Protein AF-A0A1B8U299-F1 (afdb_monomer)

Radius of gyration: 25.45 Å; Cα contacts (8 Å, |Δi|>4): 49; chains: 1; bounding box: 62×22×62 Å

Foldseek 3Di:
DDDPPDDPVNVVVVVVVVVVVVPPPQDWDWDWDWDAAPVQVVPPDDRTDTDIDIDRPPPDDPDPDDDD

Secondary structure (DSSP, 8-state):
-------HHHHHHHHHHHHHT------EEEEE-PEE-TTTGGGTS-SEE--EEEEETT-PPPPSS---

Structure (mmCIF, N/CA/C/O backbone):
data_AF-A0A1B8U299-F1
#
_entry.id   AF-A0A1B8U299-F1
#
loop_
_atom_site.group_PDB
_atom_site.id
_atom_site.type_symbol
_atom_site.label_atom_id
_atom_site.label_alt_id
_atom_site.label_comp_id
_atom_site.label_asym_id
_atom_site.label_entity_id
_atom_site.label_seq_id
_atom_site.pdbx_PDB_ins_code
_atom_site.Cartn_x
_atom_site.Cartn_y
_atom_site.Cartn_z
_atom_site.occupancy
_atom_site.B_iso_or_equiv
_atom_site.auth_seq_id
_atom_site.auth_comp_id
_atom_site.auth_asym_id
_atom_site.auth_atom_id
_atom_site.pdbx_PDB_model_num
ATOM 1 N N . MET A 1 1 ? -38.349 19.793 37.321 1.00 43.31 1 MET A N 1
ATOM 2 C CA . MET A 1 1 ? -37.373 19.243 36.356 1.00 43.31 1 MET A CA 1
ATOM 3 C C . MET A 1 1 ? -36.679 18.056 37.021 1.00 43.31 1 MET A C 1
ATOM 5 O O . MET A 1 1 ? -35.980 18.264 38.002 1.00 43.31 1 MET A O 1
ATOM 9 N N . LYS A 1 2 ? -36.975 16.811 36.621 1.00 46.31 2 LYS A N 1
ATOM 10 C CA . LYS A 1 2 ? -36.336 15.616 37.206 1.00 46.31 2 LYS A CA 1
ATOM 11 C C . LYS A 1 2 ? -35.049 15.355 36.428 1.00 46.31 2 LYS A C 1
ATOM 13 O O . LYS A 1 2 ? -35.112 14.930 35.283 1.00 46.31 2 LYS A O 1
ATOM 18 N N . ILE A 1 3 ? -33.905 15.667 37.028 1.00 58.25 3 ILE A N 1
ATOM 19 C CA . ILE A 1 3 ? -32.598 15.349 36.450 1.00 58.25 3 ILE A CA 1
ATOM 20 C C . ILE A 1 3 ? -32.430 13.836 36.602 1.00 58.25 3 ILE A C 1
ATOM 22 O O . ILE A 1 3 ? -32.350 13.328 37.723 1.00 58.25 3 ILE A O 1
ATOM 26 N N . ALA A 1 4 ? -32.482 13.106 35.489 1.00 64.06 4 ALA A N 1
ATOM 27 C CA . ALA A 1 4 ? -32.226 11.675 35.486 1.00 64.06 4 ALA A CA 1
ATOM 28 C C . ALA A 1 4 ? -30.807 11.438 36.024 1.00 64.06 4 ALA A C 1
ATOM 30 O O . ALA A 1 4 ? -29.841 12.002 35.511 1.00 64.06 4 ALA A O 1
ATOM 31 N N . LYS A 1 5 ? -30.679 10.641 37.090 1.00 67.62 5 LYS A N 1
ATOM 32 C CA . LYS A 1 5 ? -29.374 10.229 37.610 1.00 67.62 5 LYS A CA 1
ATOM 33 C C . LYS A 1 5 ? -28.769 9.247 36.613 1.00 67.62 5 LYS A C 1
ATOM 35 O O . LYS A 1 5 ? -29.129 8.074 36.610 1.00 67.62 5 LYS A O 1
ATOM 40 N N . ILE A 1 6 ? -27.896 9.741 35.743 1.00 68.31 6 ILE A N 1
ATOM 41 C CA . ILE A 1 6 ? -27.120 8.893 34.841 1.00 68.31 6 ILE A CA 1
ATOM 42 C C . ILE A 1 6 ? -26.130 8.113 35.706 1.00 68.31 6 ILE A C 1
ATOM 44 O O . ILE A 1 6 ? -25.328 8.700 36.432 1.00 68.31 6 ILE A O 1
ATOM 48 N N . SER A 1 7 ? -26.224 6.784 35.668 1.00 80.00 7 SER A N 1
ATOM 49 C CA . SER A 1 7 ? -25.288 5.918 36.380 1.00 80.00 7 SER A CA 1
ATOM 50 C C . SER A 1 7 ? -23.909 6.006 35.728 1.00 80.00 7 SER A C 1
ATOM 52 O O . SER A 1 7 ? -23.798 6.060 34.501 1.00 80.00 7 SER A O 1
ATOM 54 N N . ILE A 1 8 ? -22.850 5.965 36.535 1.00 81.81 8 ILE A N 1
ATOM 55 C CA . ILE A 1 8 ? -21.457 5.955 36.062 1.00 81.81 8 ILE A CA 1
ATOM 56 C C . ILE A 1 8 ? -21.219 4.786 35.090 1.00 81.81 8 ILE A C 1
ATOM 58 O O . ILE A 1 8 ? -20.531 4.949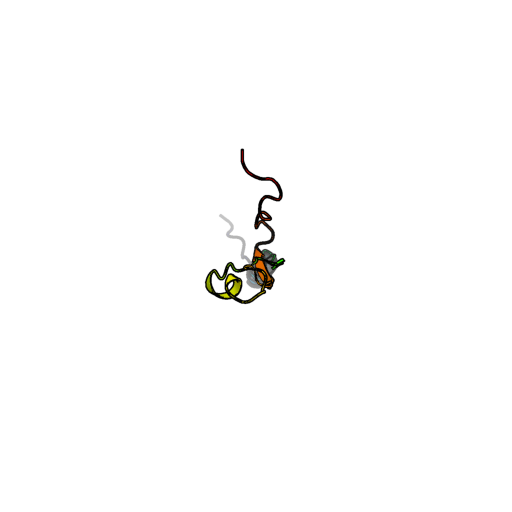 34.087 1.00 81.81 8 ILE A O 1
ATOM 62 N N . THR A 1 9 ? -21.866 3.639 35.314 1.00 79.81 9 THR A N 1
ATOM 63 C CA . THR A 1 9 ? -21.819 2.484 34.401 1.00 79.81 9 THR A CA 1
ATOM 64 C C . THR A 1 9 ? -22.328 2.800 32.997 1.00 79.81 9 THR A C 1
ATOM 66 O O . THR A 1 9 ? -21.743 2.338 32.025 1.00 79.81 9 THR A O 1
ATOM 69 N N . THR A 1 10 ? -23.369 3.626 32.867 1.00 82.94 10 THR A N 1
ATOM 70 C CA . THR A 1 10 ? -23.877 4.079 31.560 1.00 82.94 10 THR A CA 1
ATOM 71 C C . THR A 1 10 ? -22.873 4.970 30.832 1.00 82.94 10 THR A C 1
ATOM 73 O O . THR A 1 10 ? -22.741 4.860 29.620 1.00 82.94 10 THR A O 1
ATOM 76 N N . ILE A 1 11 ? -22.138 5.817 31.561 1.00 84.88 11 ILE A N 1
ATOM 77 C CA . ILE A 1 11 ? -21.096 6.685 30.986 1.00 84.88 11 ILE A CA 1
ATOM 78 C C . ILE A 1 11 ? -19.912 5.841 30.503 1.00 84.88 11 ILE A C 1
ATOM 80 O O . ILE A 1 11 ? -19.437 6.033 29.389 1.00 84.88 11 ILE 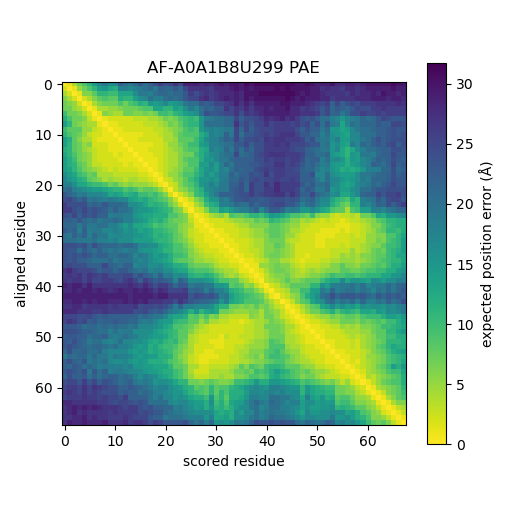A O 1
ATOM 84 N N . ILE A 1 12 ? -19.478 4.870 31.311 1.00 85.56 12 ILE A N 1
ATOM 85 C CA . ILE A 1 12 ? -18.396 3.942 30.949 1.00 85.56 12 ILE A CA 1
ATOM 86 C C . ILE A 1 12 ? -18.775 3.119 29.711 1.00 85.56 12 ILE A C 1
ATOM 88 O O . ILE A 1 12 ? -17.962 2.974 28.801 1.00 85.56 12 ILE A O 1
ATOM 92 N N . LEU A 1 13 ? -20.015 2.624 29.645 1.00 86.56 13 LEU A N 1
ATOM 93 C CA . LEU A 1 13 ? -20.506 1.861 28.497 1.00 86.56 13 LEU A CA 1
ATOM 94 C C . LEU A 1 13 ? -20.526 2.705 27.213 1.00 86.56 13 LEU A C 1
ATOM 96 O O . LEU A 1 13 ? -20.100 2.232 26.165 1.00 86.56 13 LEU A O 1
ATOM 100 N N . LEU A 1 14 ? -20.972 3.961 27.301 1.00 84.62 14 LEU A N 1
ATOM 101 C CA . LEU A 1 14 ? -20.955 4.902 26.177 1.00 84.62 14 LEU A CA 1
ATOM 102 C C . LEU A 1 14 ? -19.533 5.179 25.679 1.00 84.62 14 LEU A C 1
ATOM 104 O O . LEU A 1 14 ? -19.294 5.143 24.476 1.00 84.62 14 LEU A O 1
ATOM 108 N N . MET A 1 15 ? -18.586 5.395 26.593 1.00 81.56 15 MET A N 1
ATOM 109 C CA . MET A 1 15 ? -17.177 5.607 26.247 1.00 81.56 15 MET A CA 1
ATOM 110 C C . MET A 1 15 ? -16.584 4.382 25.540 1.00 81.56 15 MET A C 1
ATOM 112 O O . MET A 1 15 ? -15.921 4.535 24.520 1.00 81.56 15 MET A O 1
ATOM 116 N N . ALA A 1 16 ? -16.884 3.168 26.016 1.00 80.25 16 ALA A N 1
ATOM 117 C CA . ALA A 1 16 ? -16.418 1.933 25.385 1.00 80.25 16 ALA A CA 1
ATOM 118 C C . ALA A 1 16 ? -16.971 1.748 23.959 1.00 80.25 16 ALA A C 1
ATOM 120 O O . ALA A 1 16 ? -16.229 1.361 23.061 1.00 80.25 16 ALA A O 1
ATOM 121 N N . ILE A 1 17 ? -18.251 2.064 23.728 1.00 79.50 17 ILE A N 1
ATOM 122 C CA . ILE A 1 17 ? -18.864 1.994 22.391 1.00 79.50 17 ILE A CA 1
ATOM 123 C C . ILE A 1 17 ? -18.210 3.000 21.434 1.00 79.50 17 ILE A C 1
ATOM 125 O O . ILE A 1 17 ? -17.950 2.664 20.281 1.00 79.50 17 ILE A O 1
ATOM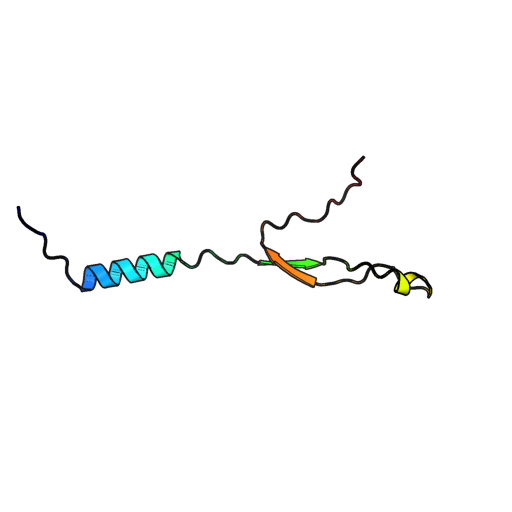 129 N N . ILE A 1 18 ? -17.909 4.214 21.900 1.00 76.62 18 ILE A N 1
ATOM 130 C CA . ILE A 1 18 ? -17.231 5.233 21.084 1.00 76.62 18 ILE A CA 1
ATOM 131 C C . ILE A 1 18 ? -15.810 4.775 20.729 1.00 76.62 18 ILE A C 1
ATOM 133 O O . ILE A 1 18 ? -15.412 4.876 19.573 1.00 76.62 18 ILE A O 1
ATOM 137 N N . SER A 1 19 ? -15.068 4.201 21.682 1.00 68.12 19 SER A N 1
ATOM 138 C CA . SER A 1 19 ? -13.718 3.679 21.428 1.00 68.12 19 SER A CA 1
ATOM 139 C C . SER A 1 19 ? -13.695 2.514 20.434 1.00 68.12 19 SER A C 1
ATOM 141 O O . SER A 1 19 ? -12.749 2.408 19.664 1.00 68.12 19 SER A O 1
ATOM 143 N N . LEU A 1 20 ? -14.728 1.666 20.406 1.00 65.19 20 LEU A N 1
ATOM 144 C CA . LEU A 1 20 ? -14.823 0.561 19.442 1.00 65.19 20 LEU A CA 1
ATOM 145 C C . LEU A 1 20 ? -15.109 1.030 18.008 1.00 65.19 20 LEU A C 1
ATOM 147 O O . LEU A 1 20 ? -14.728 0.343 17.070 1.00 65.19 20 LEU A O 1
ATOM 151 N N . ASN A 1 21 ? -15.750 2.190 17.833 1.00 60.75 21 ASN A N 1
ATOM 152 C CA . ASN A 1 21 ? -15.995 2.788 16.514 1.00 60.75 21 ASN A CA 1
ATOM 153 C C . ASN A 1 21 ? -14.868 3.739 16.067 1.00 60.75 21 ASN A C 1
ATOM 155 O O . ASN A 1 21 ? -14.931 4.274 14.970 1.00 60.75 21 ASN A O 1
ATOM 159 N N . SER A 1 22 ? -13.859 3.973 16.916 1.00 58.00 22 SER A N 1
ATOM 160 C CA . SER A 1 22 ? -12.695 4.818 16.608 1.00 58.00 22 SER A CA 1
ATOM 161 C C . SER A 1 22 ? -11.593 4.069 15.855 1.00 58.00 22 SER A C 1
ATOM 163 O O . SER A 1 22 ? -10.644 4.704 15.403 1.00 58.00 22 SER A O 1
ATOM 165 N N . CYS A 1 23 ? -11.692 2.745 15.728 1.00 56.91 23 CYS A N 1
ATOM 166 C CA . CYS A 1 23 ? -10.953 2.016 14.708 1.00 56.91 23 CYS A CA 1
ATOM 167 C C . CYS A 1 23 ? -11.704 2.191 13.385 1.00 56.91 23 CYS A C 1
ATOM 169 O O . CYS A 1 23 ? -12.331 1.257 12.896 1.00 56.91 23 CYS A O 1
ATOM 171 N N . GLU A 1 24 ? -11.690 3.407 12.831 1.00 58.94 24 GLU A N 1
ATOM 172 C CA . GLU A 1 24 ? -11.717 3.511 11.375 1.00 58.94 24 GLU A CA 1
ATOM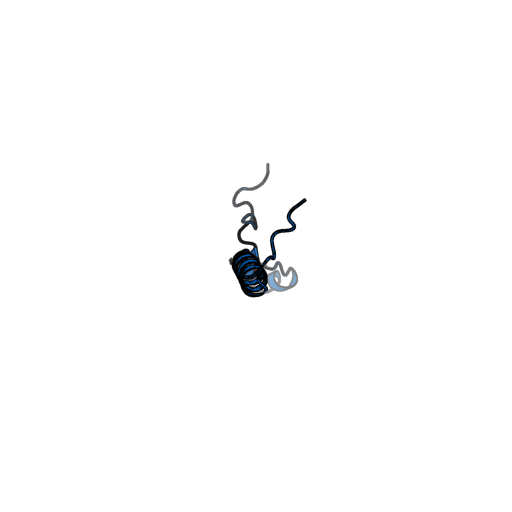 173 C C . GLU A 1 24 ? -10.489 2.728 10.926 1.00 58.94 24 GLU A C 1
ATOM 175 O O . GLU A 1 24 ? -9.373 3.054 11.327 1.00 58.94 24 GLU A O 1
ATOM 180 N N . ASP A 1 25 ? -10.716 1.602 10.251 1.00 59.44 25 ASP A N 1
ATOM 181 C CA . ASP A 1 25 ? -9.651 0.782 9.701 1.00 59.44 25 ASP A CA 1
ATOM 182 C C . ASP A 1 25 ? -8.728 1.719 8.918 1.00 59.44 25 ASP A C 1
ATOM 184 O O . ASP A 1 25 ? -9.137 2.252 7.883 1.00 59.44 25 ASP A O 1
ATOM 188 N N . ASP A 1 26 ? -7.506 1.938 9.419 1.00 66.38 26 ASP A N 1
ATOM 189 C CA . ASP A 1 26 ? -6.394 2.482 8.642 1.00 66.38 26 ASP A CA 1
ATOM 190 C C . ASP A 1 26 ? -6.138 1.467 7.521 1.00 66.38 26 ASP A C 1
ATOM 192 O O . ASP A 1 26 ? -5.258 0.607 7.596 1.00 66.38 26 ASP A O 1
ATOM 196 N N . CYS A 1 27 ? -7.016 1.478 6.518 1.00 78.44 27 CYS A N 1
ATOM 197 C CA . CYS A 1 27 ? -7.013 0.537 5.425 1.00 78.44 27 CYS A CA 1
ATOM 198 C C . CYS A 1 27 ? -5.813 0.914 4.579 1.00 78.44 27 CYS A C 1
ATOM 200 O O . CYS A 1 27 ? -5.835 1.897 3.830 1.00 78.44 27 CYS A O 1
ATOM 202 N N . THR A 1 28 ? -4.756 0.128 4.725 1.00 87.56 28 THR A N 1
ATOM 203 C CA . THR A 1 28 ? -3.591 0.187 3.864 1.00 87.56 28 THR A CA 1
ATOM 204 C C . THR A 1 28 ? -3.561 -1.033 2.957 1.00 87.56 28 THR A C 1
ATOM 206 O O . THR A 1 28 ? -4.031 -2.124 3.290 1.00 87.56 28 THR A O 1
ATOM 209 N N . LYS A 1 29 ? -3.017 -0.837 1.761 1.00 85.75 29 LYS A N 1
ATOM 210 C CA . LYS A 1 29 ? -2.739 -1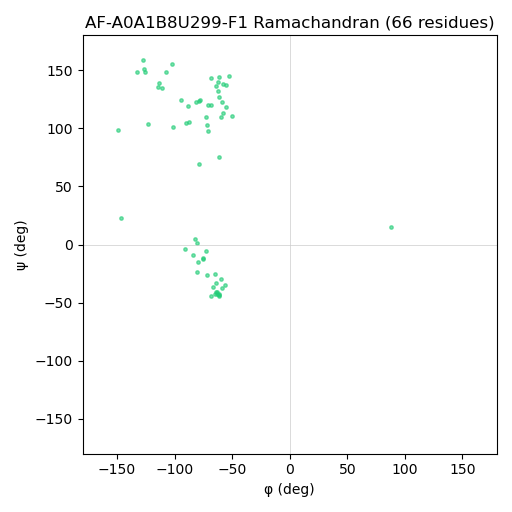.895 0.792 1.00 85.75 29 LYS A CA 1
ATOM 211 C C . LYS A 1 29 ? -1.275 -1.828 0.385 1.00 85.75 29 LYS A C 1
ATOM 213 O O . LYS A 1 29 ? -0.682 -0.752 0.334 1.00 85.75 29 LYS A O 1
ATOM 218 N N . MET A 1 30 ? -0.696 -2.982 0.075 1.00 90.38 30 MET A N 1
ATOM 219 C CA . MET A 1 30 ? 0.668 -3.071 -0.434 1.00 90.38 30 MET A CA 1
ATOM 220 C C . MET A 1 30 ? 0.644 -2.943 -1.956 1.00 90.38 30 MET A C 1
ATOM 222 O O . MET A 1 30 ? 0.025 -3.762 -2.636 1.00 90.38 30 MET A O 1
ATOM 226 N N . VAL A 1 31 ? 1.312 -1.924 -2.490 1.00 88.06 31 VAL A N 1
ATOM 227 C CA . VAL A 1 31 ? 1.403 -1.675 -3.938 1.00 88.06 31 VAL A CA 1
ATOM 228 C C . VAL A 1 31 ? 2.858 -1.535 -4.365 1.00 88.06 31 VAL A C 1
ATOM 230 O O . VAL A 1 31 ? 3.702 -1.106 -3.580 1.00 88.06 31 VAL A O 1
ATOM 233 N N . ASN A 1 32 ? 3.159 -1.891 -5.614 1.00 88.81 32 ASN A N 1
ATOM 234 C CA . ASN A 1 32 ? 4.477 -1.675 -6.208 1.00 88.81 32 ASN A CA 1
ATOM 235 C C . ASN A 1 32 ? 4.520 -0.304 -6.899 1.00 88.81 32 ASN A C 1
ATOM 237 O O . ASN A 1 32 ? 3.961 -0.151 -7.985 1.00 88.81 32 ASN A O 1
ATOM 241 N N . ILE A 1 33 ? 5.175 0.683 -6.281 1.00 88.19 33 ILE A N 1
ATOM 242 C CA . ILE A 1 33 ? 5.407 2.009 -6.870 1.00 88.19 33 ILE A CA 1
ATOM 243 C C . ILE A 1 33 ? 6.847 2.051 -7.388 1.00 88.19 33 ILE A C 1
ATOM 245 O O . ILE A 1 33 ? 7.763 2.240 -6.583 1.00 88.19 33 ILE A O 1
ATOM 249 N N . PRO A 1 34 ? 7.083 1.892 -8.701 1.00 85.94 34 PRO A N 1
ATOM 250 C CA . PRO A 1 34 ? 8.434 1.811 -9.237 1.00 85.94 34 PRO A CA 1
ATOM 251 C C . PRO A 1 34 ? 9.206 3.118 -9.028 1.00 85.94 34 PRO A C 1
ATOM 253 O O . PRO A 1 34 ? 8.703 4.212 -9.290 1.00 85.94 34 PRO A O 1
ATOM 256 N N . ILE A 1 35 ? 10.466 3.006 -8.605 1.00 87.25 35 ILE A N 1
ATOM 257 C CA . ILE A 1 35 ? 11.369 4.153 -8.458 1.00 87.25 35 ILE A CA 1
ATOM 258 C C . ILE A 1 35 ? 12.190 4.301 -9.736 1.00 87.25 35 ILE A C 1
ATOM 260 O O . ILE A 1 35 ? 12.894 3.376 -10.143 1.00 87.25 35 ILE A O 1
ATOM 264 N N . TYR A 1 36 ? 12.133 5.485 -10.346 1.00 84.94 36 TYR A N 1
ATOM 265 C CA . TYR A 1 36 ? 12.976 5.835 -11.485 1.00 84.94 36 TYR A CA 1
ATOM 266 C C . TYR A 1 36 ? 14.393 6.209 -11.029 1.00 84.94 36 TYR A C 1
ATOM 268 O O . TYR A 1 36 ? 14.576 7.142 -10.244 1.00 84.94 36 TYR A O 1
ATOM 276 N N . ASN A 1 37 ? 15.405 5.518 -11.558 1.00 82.56 37 ASN A N 1
ATOM 277 C CA . ASN A 1 37 ? 16.813 5.852 -11.363 1.00 82.56 37 ASN A CA 1
ATOM 278 C C . ASN A 1 37 ? 17.515 6.056 -12.721 1.00 82.56 37 ASN A C 1
ATOM 280 O O . ASN A 1 37 ? 17.892 5.078 -13.376 1.00 82.56 37 ASN A O 1
ATOM 284 N N . PRO A 1 38 ? 17.776 7.312 -13.130 1.00 75.62 38 PRO A N 1
ATOM 285 C CA . PRO A 1 38 ? 18.393 7.610 -14.424 1.00 75.62 38 PRO A CA 1
ATOM 286 C C . PRO A 1 38 ? 19.832 7.086 -14.536 1.00 75.62 38 PRO A C 1
ATOM 288 O O . PRO A 1 38 ? 20.303 6.803 -15.634 1.00 75.62 38 PRO A O 1
ATOM 291 N N . ASN A 1 39 ? 20.531 6.910 -13.410 1.00 76.31 39 ASN A N 1
ATOM 292 C CA . ASN A 1 39 ? 21.909 6.418 -13.393 1.00 76.31 39 ASN A CA 1
ATOM 293 C C . ASN A 1 39 ? 21.992 4.892 -13.556 1.00 76.31 39 ASN A C 1
ATOM 295 O O . ASN A 1 39 ? 23.062 4.367 -13.855 1.00 76.31 39 ASN A O 1
ATOM 299 N N . HIS A 1 40 ? 20.873 4.180 -13.382 1.00 66.38 40 HIS A N 1
ATOM 300 C CA . HIS A 1 40 ? 20.802 2.725 -13.528 1.00 66.38 40 HIS A CA 1
ATOM 301 C C . HIS A 1 40 ? 20.693 2.285 -15.003 1.00 66.38 40 HIS A C 1
ATOM 303 O O . HIS A 1 40 ? 21.122 1.190 -15.361 1.00 66.38 40 HIS A O 1
ATOM 309 N N . GLY A 1 41 ? 20.204 3.169 -15.883 1.00 60.75 41 GLY A N 1
ATOM 310 C CA . GLY A 1 41 ? 20.053 2.912 -17.322 1.00 60.75 41 GLY A CA 1
ATOM 311 C C . GLY A 1 41 ? 21.352 2.951 -18.141 1.00 60.75 41 GLY A C 1
ATOM 312 O O . GLY A 1 41 ? 21.365 2.498 -19.280 1.00 60.75 41 GLY A O 1
ATOM 313 N N . ASN A 1 42 ? 22.465 3.432 -17.573 1.00 61.41 42 ASN A N 1
ATOM 314 C CA . ASN A 1 42 ? 23.752 3.546 -18.278 1.00 61.41 42 ASN A CA 1
ATOM 315 C C . ASN A 1 42 ? 24.572 2.237 -18.328 1.00 61.41 42 ASN A C 1
ATOM 317 O O . ASN A 1 42 ? 25.705 2.253 -18.807 1.00 61.41 42 ASN A O 1
ATOM 321 N N . GLY A 1 43 ? 24.037 1.108 -17.840 1.00 57.78 43 GLY A N 1
ATOM 322 C CA . GLY A 1 43 ? 24.821 -0.120 -17.630 1.00 57.78 43 GLY A CA 1
ATOM 323 C C . GLY A 1 43 ? 24.111 -1.462 -17.846 1.00 57.78 43 GLY A C 1
ATOM 324 O O . GLY A 1 43 ? 24.603 -2.456 -17.327 1.00 57.78 43 GLY A O 1
ATOM 325 N N . ASN A 1 44 ? 23.020 -1.522 -18.626 1.00 60.03 44 ASN A N 1
ATOM 326 C CA . ASN A 1 44 ? 22.219 -2.731 -18.950 1.00 60.03 44 ASN A CA 1
ATOM 327 C C . ASN A 1 44 ? 21.070 -3.097 -17.980 1.00 60.03 44 ASN A C 1
ATOM 329 O O . ASN A 1 44 ? 20.547 -4.209 -18.059 1.00 60.03 44 ASN A O 1
ATOM 333 N N . GLY A 1 45 ? 20.647 -2.195 -17.089 1.00 63.00 45 GLY A N 1
ATOM 334 C CA . GLY A 1 45 ? 19.477 -2.391 -16.218 1.00 63.00 45 GLY A CA 1
ATOM 335 C C . GLY A 1 45 ? 18.236 -1.637 -16.704 1.00 63.00 45 GLY A C 1
ATOM 336 O O . GLY A 1 45 ? 18.348 -0.614 -17.379 1.00 63.00 45 GLY A O 1
ATOM 337 N N . ALA A 1 46 ? 17.042 -2.113 -16.334 1.00 74.06 46 ALA A N 1
ATOM 338 C CA . ALA A 1 46 ? 15.829 -1.310 -16.463 1.00 74.06 46 ALA A CA 1
ATOM 339 C C . ALA A 1 46 ? 15.952 -0.043 -15.581 1.00 74.06 46 ALA A C 1
ATOM 341 O O . ALA A 1 46 ? 16.462 -0.126 -14.459 1.00 74.06 46 ALA A O 1
ATOM 342 N N . PRO A 1 47 ? 15.492 1.133 -16.050 1.00 80.44 47 PRO A N 1
ATOM 343 C CA . PRO A 1 47 ? 15.594 2.385 -15.294 1.00 80.44 47 PRO A CA 1
ATOM 344 C C . PRO A 1 47 ? 14.620 2.460 -14.108 1.00 80.44 47 PRO A C 1
ATOM 346 O O . PRO A 1 47 ? 14.673 3.415 -13.337 1.00 80.44 47 PRO A O 1
ATOM 349 N N . PHE A 1 48 ? 13.738 1.469 -13.969 1.00 84.19 48 PHE A N 1
ATOM 350 C CA . PHE A 1 48 ? 12.776 1.343 -12.884 1.00 84.19 48 PHE A CA 1
ATOM 351 C C . PHE A 1 48 ? 13.151 0.168 -11.986 1.00 84.19 48 PHE A C 1
ATOM 353 O O . PHE A 1 48 ? 13.452 -0.920 -12.481 1.00 84.19 48 PHE A O 1
ATOM 360 N N . THR A 1 49 ? 13.093 0.393 -10.677 1.00 85.81 49 THR A N 1
ATOM 361 C CA . THR A 1 49 ? 13.251 -0.649 -9.657 1.00 85.81 49 THR A CA 1
ATOM 362 C C . THR A 1 49 ? 11.939 -0.807 -8.900 1.00 85.81 49 THR A C 1
ATOM 364 O O . THR A 1 49 ? 11.334 0.198 -8.519 1.00 85.81 49 THR A O 1
ATOM 367 N N . ASP A 1 50 ? 11.523 -2.054 -8.669 1.00 86.06 50 ASP A N 1
ATOM 368 C CA . ASP A 1 50 ? 10.358 -2.368 -7.838 1.00 86.06 50 ASP A CA 1
ATOM 369 C C . ASP A 1 50 ? 10.526 -1.799 -6.426 1.00 86.06 50 ASP A C 1
ATOM 371 O O . ASP A 1 50 ? 11.597 -1.885 -5.818 1.00 86.06 50 ASP A O 1
ATOM 375 N N . ASN A 1 51 ? 9.453 -1.229 -5.891 1.00 89.12 51 ASN A N 1
ATOM 376 C CA . ASN A 1 51 ? 9.427 -0.640 -4.563 1.00 89.12 51 ASN A CA 1
ATOM 377 C C . ASN A 1 51 ? 8.021 -0.793 -3.981 1.00 89.12 51 ASN A C 1
ATOM 379 O O . ASN A 1 51 ? 7.091 -0.047 -4.286 1.00 89.12 51 ASN A O 1
ATOM 383 N N . TYR A 1 52 ? 7.884 -1.821 -3.149 1.00 90.50 52 TYR A N 1
ATOM 384 C CA . TYR A 1 52 ? 6.636 -2.146 -2.484 1.00 90.50 52 TYR A CA 1
ATOM 385 C C . TYR A 1 52 ? 6.457 -1.265 -1.254 1.00 90.50 52 TYR A C 1
ATOM 387 O O . TYR A 1 52 ? 7.310 -1.259 -0.364 1.00 90.50 52 TYR A O 1
ATOM 395 N N . GLN A 1 53 ? 5.351 -0.532 -1.208 1.00 89.00 53 GLN A N 1
ATOM 396 C CA . GLN A 1 53 ? 5.024 0.386 -0.122 1.00 89.00 53 GLN A CA 1
ATOM 397 C C . GLN A 1 53 ? 3.582 0.174 0.333 1.00 89.00 53 GLN A C 1
ATOM 399 O O . GLN A 1 53 ? 2.715 -0.195 -0.462 1.00 89.00 53 GLN A O 1
ATOM 404 N N . GLU A 1 54 ? 3.339 0.404 1.621 1.00 90.62 54 GLU A N 1
ATOM 405 C CA . GLU A 1 54 ? 1.987 0.505 2.160 1.00 90.62 54 GLU A CA 1
ATOM 406 C C . GLU A 1 54 ? 1.425 1.884 1.824 1.00 90.62 54 GLU A C 1
ATOM 408 O O . GLU A 1 54 ? 2.029 2.912 2.135 1.00 90.62 54 GLU A O 1
ATOM 413 N N . VAL A 1 55 ? 0.269 1.897 1.171 1.00 88.50 55 VAL A N 1
ATOM 414 C CA . VAL A 1 55 ? -0.456 3.114 0.806 1.00 88.50 55 VAL A CA 1
ATOM 415 C C . VAL A 1 55 ? -1.897 3.021 1.288 1.00 88.50 55 VAL A C 1
ATOM 417 O O . VAL A 1 55 ? -2.394 1.910 1.482 1.00 88.50 55 VAL A O 1
ATOM 420 N N . PRO A 1 56 ? -2.598 4.153 1.439 1.00 88.62 56 PRO A N 1
ATOM 421 C CA . PRO A 1 56 ? -4.036 4.154 1.681 1.00 88.62 56 PRO A CA 1
ATOM 422 C C . PRO A 1 56 ? -4.811 3.326 0.641 1.00 88.62 56 PRO A C 1
ATOM 424 O O . PRO A 1 56 ? -4.446 3.272 -0.537 1.00 88.62 56 PRO A O 1
ATOM 427 N N . CYS A 1 57 ? -5.890 2.661 1.049 1.00 82.75 57 CYS A N 1
ATOM 428 C CA . CYS A 1 57 ? -6.703 1.838 0.146 1.00 82.75 57 CYS A CA 1
ATOM 429 C C . CYS A 1 57 ? -7.309 2.629 -1.031 1.00 82.75 57 CYS A C 1
ATOM 431 O O . CYS A 1 57 ? -7.466 2.068 -2.121 1.00 82.75 57 CYS A O 1
ATOM 433 N N . ASP A 1 58 ? -7.580 3.921 -0.832 1.00 83.31 58 ASP A N 1
ATOM 434 C CA . ASP A 1 58 ? -8.063 4.879 -1.835 1.00 83.31 58 ASP A CA 1
ATOM 435 C C . ASP A 1 58 ? -6.952 5.448 -2.7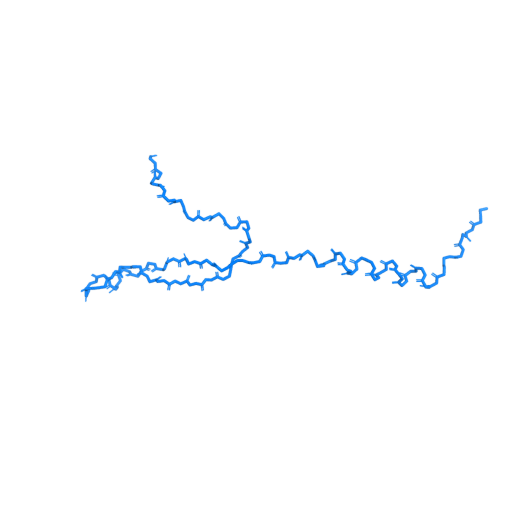36 1.00 83.31 58 ASP A C 1
ATOM 437 O O . ASP A 1 58 ? -7.237 6.243 -3.628 1.00 83.31 58 ASP A O 1
ATOM 441 N N . PHE A 1 59 ? -5.699 5.017 -2.558 1.00 84.31 59 PHE A N 1
ATOM 442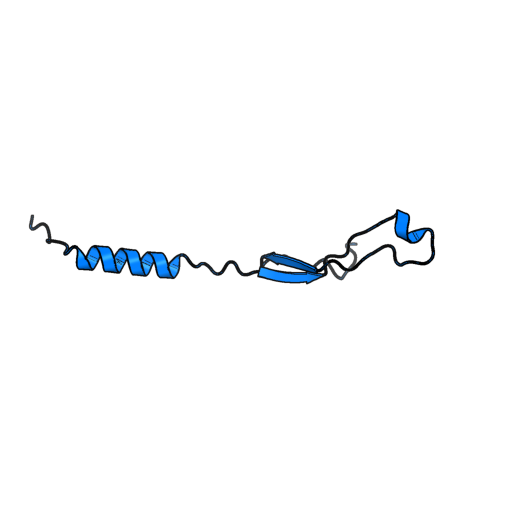 C CA . PHE A 1 59 ? -4.610 5.352 -3.468 1.00 84.31 59 PHE A CA 1
ATOM 443 C C . PHE A 1 59 ? -4.941 4.847 -4.878 1.00 84.31 59 PHE A C 1
ATOM 445 O O . PHE A 1 59 ? -4.977 3.632 -5.121 1.00 84.31 59 PHE A O 1
ATOM 452 N N . GLU A 1 60 ? -5.211 5.779 -5.791 1.00 75.31 60 GLU A N 1
ATOM 453 C CA . GLU A 1 60 ? -5.470 5.487 -7.197 1.00 75.31 60 GLU A CA 1
ATOM 454 C C . GLU A 1 60 ? -4.233 4.826 -7.808 1.00 75.31 60 GLU A C 1
ATOM 456 O O . GLU A 1 60 ? -3.109 5.319 -7.687 1.00 75.31 60 GLU A O 1
ATOM 461 N N . GLU A 1 61 ? -4.428 3.662 -8.429 1.00 67.56 61 GLU A N 1
ATOM 462 C CA . GLU A 1 61 ? -3.338 2.988 -9.125 1.00 67.56 61 GLU A CA 1
ATOM 463 C C . GLU A 1 61 ? -2.828 3.879 -10.266 1.00 67.56 61 GLU A C 1
ATOM 465 O O . GLU A 1 61 ? -3.619 4.586 -10.900 1.00 67.56 61 GLU A O 1
ATOM 470 N N . PRO A 1 62 ? -1.511 3.880 -10.536 1.00 67.00 62 PRO A N 1
ATOM 471 C CA . PRO A 1 62 ? -0.958 4.673 -11.620 1.00 67.00 62 PRO A CA 1
ATOM 472 C C . PRO A 1 62 ? -1.655 4.325 -12.936 1.00 67.00 62 PRO A C 1
ATOM 474 O O . PRO A 1 62 ? -1.904 3.159 -13.240 1.00 67.00 62 PRO A O 1
ATOM 477 N N . VAL A 1 63 ? -1.966 5.365 -13.710 1.00 66.31 63 VAL A N 1
ATOM 478 C CA . VAL A 1 63 ? -2.715 5.255 -14.964 1.00 66.31 63 VAL A CA 1
ATOM 479 C C . VAL A 1 63 ? -2.007 4.262 -15.887 1.00 66.31 63 VAL A C 1
ATOM 481 O O . VAL A 1 63 ? -0.853 4.466 -16.265 1.00 66.31 63 VAL A O 1
ATOM 484 N N . THR A 1 64 ? -2.688 3.171 -16.243 1.00 65.06 64 THR A N 1
ATOM 485 C CA . THR A 1 64 ? -2.145 2.146 -17.152 1.00 65.06 64 THR A CA 1
ATOM 486 C C . THR A 1 64 ? -2.142 2.596 -18.610 1.00 65.06 64 THR A C 1
ATOM 488 O O . THR A 1 64 ? -1.529 1.948 -19.456 1.00 65.06 64 THR A O 1
ATOM 491 N N . GLU A 1 65 ? -2.829 3.697 -18.914 1.00 68.50 65 GLU A N 1
ATOM 492 C CA . GLU A 1 65 ? -2.943 4.263 -20.251 1.00 68.50 65 GLU A CA 1
ATOM 493 C C . GLU A 1 65 ? -2.244 5.629 -20.325 1.00 68.50 65 GLU A C 1
ATOM 495 O O . GLU A 1 65 ? -2.343 6.428 -19.389 1.00 68.50 65 GLU A O 1
ATOM 500 N N . PRO A 1 66 ? -1.526 5.924 -21.422 1.00 61.31 66 PRO A N 1
ATOM 501 C CA . PRO A 1 66 ? -0.936 7.239 -21.625 1.00 61.31 66 PRO A CA 1
ATOM 502 C C . PRO A 1 66 ? -2.035 8.303 -21.713 1.00 61.31 66 PRO A C 1
ATOM 504 O O . PRO A 1 66 ? -3.003 8.157 -22.460 1.00 61.31 66 PRO A O 1
ATOM 507 N N . VAL A 1 67 ? -1.867 9.395 -20.966 1.00 65.31 67 VAL A N 1
ATOM 508 C CA . VAL A 1 67 ? -2.727 10.577 -21.090 1.00 65.31 67 VAL A CA 1
ATOM 509 C C . VAL A 1 67 ? -2.392 11.258 -22.419 1.00 65.31 67 VAL A C 1
ATOM 511 O O . VAL A 1 67 ? -1.235 11.605 -22.658 1.00 65.31 67 VAL A O 1
ATOM 514 N N . ASN A 1 68 ? -3.397 11.368 -23.288 1.00 58.44 68 ASN A N 1
ATOM 515 C CA . ASN A 1 68 ? -3.292 11.886 -24.657 1.00 58.44 68 ASN A CA 1
ATOM 516 C C . ASN A 1 68 ? -3.19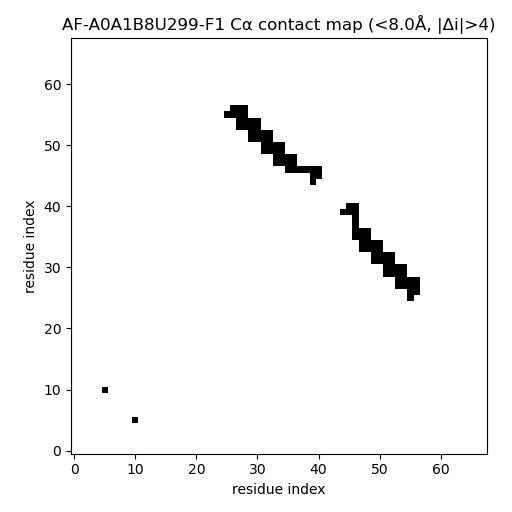0 13.417 -24.702 1.00 58.44 68 ASN A C 1
ATOM 518 O O . ASN A 1 68 ? -3.912 14.070 -23.912 1.00 58.44 68 ASN A O 1
#

Sequence (68 aa):
MKIAKISITTIILLMAIISLNSCEDDCTKMVNIPIYNPNHGNGNGAPFTDNYQEVPCDFEEPVTEPVN

Solvent-accessible surface area (backbone atoms only — not comparable to full-atom values): 4526 Å² total; per-residue (Å²): 134,87,78,78,83,76,52,70,66,58,55,53,52,52,52,52,55,54,59,66,65,65,64,65,74,85,52,62,39,82,44,76,56,65,46,80,37,80,79,43,48,80,74,87,44,70,40,59,42,88,36,77,44,79,39,55,66,83,60,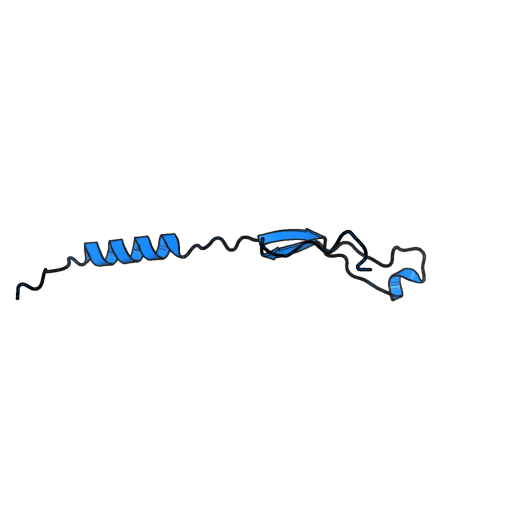76,74,79,77,93,62,85,87,128

Mean predicted aligned error: 14.1 Å

Organism: NCBI:txid1774273

pLDDT: mean 74.81, std 12.05, range [43.31, 90.62]

Nearest PDB structures (foldseek):
  7w5b-assembly1_R  TM=3.102E-01  e=5.459E+00  Homo sapiens
  6z1p-assembly1_AP  TM=2.700E-01  e=9.698E+00  Tetrahymena thermophila SB210